Protein AF-A0AAU6Q2F2-F1 (afdb_monomer)

pLDDT: mean 80.28, std 13.02, range [45.91, 97.38]

Solvent-accessible surface area (backbone atoms only — not comparable to full-atom values): 7624 Å² total; per-residue (Å²): 136,87,89,81,86,75,80,74,55,64,66,63,52,51,53,51,50,52,53,50,50,50,51,50,50,51,51,52,48,52,53,49,50,52,52,57,68,54,58,55,55,60,58,51,54,51,52,52,53,48,50,54,51,52,52,50,54,51,49,54,52,51,49,54,50,49,52,60,56,63,32,66,70,50,45,50,54,49,38,46,74,72,71,49,71,54,82,89,73,44,85,79,76,82,72,84,82,63,95,69,82,72,76,76,76,80,77,77,76,91,68,80,84,83,79,81,87,80,87,129

Sequence (120 aa):
MPRRWLSADPDRWRTRAVRMLLVYAALALTLLSARYATREVRPELLDARRQESELTQERDTRELRVQSLLSETQVQN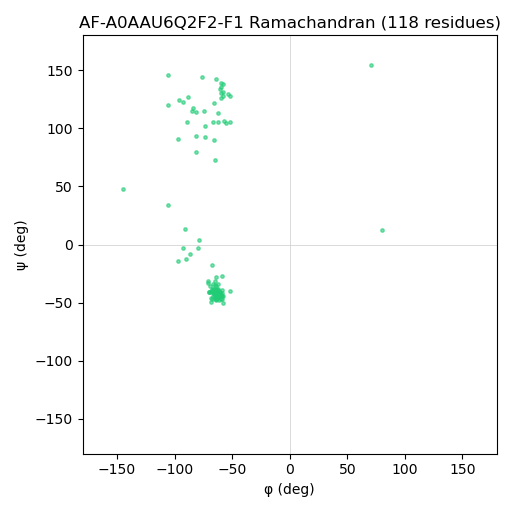WALRNGMIRFAEAPKTSRDLGGQTLPTPPQPPAERLKVKIQWN

Foldseek 3Di:
DDPPPDPPVVVVVVVVVVVVVVVVVVVVVVVVVVCVVCVCVVVVVVVVVVVVVVVVVVVVVVVVVVVVCVPPVNVVVVCVVVVHDDPVPPPPDPDCPDPDPDPDPDDPDPDDDPDDDDDD

Mean predicted aligned error: 18.26 Å

Secondary structure (DSSP, 8-state):
---------HHHHHHHHHHHHHHHHHHHHHHHHHHHHHHTHHHHHHHHHHHHHHHHHHHHHHHHHHHHHT-HHHHHHHHHHTT---TTTS-----------PPPPPPPPSS---------

Radius of gyration: 43.92 Å; Cα contacts (8 Å, |Δi|>4): 10; chains: 1; bounding box: 91×41×111 Å

Organism: NCBI:txid3112952

Structure (mmCIF, N/CA/C/O backbone):
data_AF-A0AAU6Q2F2-F1
#
_entry.id   AF-A0AAU6Q2F2-F1
#
loop_
_atom_site.group_PDB
_atom_site.id
_atom_site.type_symbol
_atom_site.label_atom_id
_atom_site.label_alt_id
_atom_site.label_comp_id
_atom_site.label_asym_id
_atom_site.label_entity_id
_atom_site.label_seq_id
_atom_site.pdbx_PDB_ins_code
_atom_site.Cartn_x
_atom_site.Cartn_y
_atom_site.Cartn_z
_atom_site.occupancy
_atom_site.B_iso_or_equiv
_atom_site.auth_seq_id
_atom_site.auth_comp_id
_atom_site.auth_asym_id
_atom_site.auth_atom_id
_atom_site.pdbx_PDB_model_num
ATOM 1 N N . MET A 1 1 ? 56.327 -5.481 -58.468 1.00 45.91 1 MET A N 1
ATOM 2 C CA . MET A 1 1 ? 56.051 -5.665 -57.023 1.00 45.91 1 MET A CA 1
ATOM 3 C C . MET A 1 1 ? 54.708 -5.024 -56.685 1.00 45.91 1 MET A C 1
ATOM 5 O O . MET A 1 1 ? 54.585 -3.822 -56.885 1.00 45.91 1 MET A O 1
ATOM 9 N N . PRO A 1 2 ? 53.685 -5.779 -56.251 1.00 49.84 2 PRO A N 1
ATOM 10 C CA . PRO A 1 2 ? 52.349 -5.232 -56.033 1.00 49.84 2 PRO A CA 1
ATOM 11 C C . PRO A 1 2 ? 52.164 -4.776 -54.575 1.00 49.84 2 PRO A C 1
ATOM 13 O O . PRO A 1 2 ? 52.277 -5.574 -53.649 1.00 49.84 2 PRO A O 1
ATOM 16 N N . ARG A 1 3 ? 51.823 -3.500 -54.354 1.00 54.75 3 ARG A N 1
ATOM 17 C CA . ARG A 1 3 ? 51.246 -3.015 -53.086 1.00 54.75 3 ARG A CA 1
ATOM 18 C C . ARG A 1 3 ? 49.723 -2.960 -53.243 1.00 54.75 3 ARG A C 1
ATOM 20 O O . ARG A 1 3 ? 49.179 -1.967 -53.703 1.00 54.75 3 ARG A O 1
ATOM 27 N N . ARG A 1 4 ? 49.045 -4.055 -52.888 1.00 56.22 4 ARG A N 1
ATOM 28 C CA . ARG A 1 4 ? 47.579 -4.245 -52.965 1.00 56.22 4 ARG A CA 1
ATOM 29 C C . ARG A 1 4 ? 46.898 -4.183 -51.583 1.00 56.22 4 ARG A C 1
ATOM 31 O O . ARG A 1 4 ? 45.943 -4.901 -51.326 1.00 56.22 4 ARG A O 1
ATOM 38 N N . TRP A 1 5 ? 47.404 -3.364 -50.663 1.00 55.72 5 TRP A N 1
ATOM 39 C CA . TRP A 1 5 ? 47.021 -3.458 -49.244 1.00 55.72 5 TRP A CA 1
ATOM 40 C C . TRP A 1 5 ? 45.859 -2.564 -48.794 1.00 55.72 5 TRP A C 1
ATOM 42 O O . TRP A 1 5 ? 45.456 -2.662 -47.643 1.00 55.72 5 TRP A O 1
ATOM 52 N N . LEU A 1 6 ? 45.293 -1.707 -49.649 1.00 57.00 6 LEU A N 1
ATOM 53 C CA . LEU A 1 6 ? 44.297 -0.716 -49.211 1.00 57.00 6 LEU A CA 1
ATOM 54 C C . LEU A 1 6 ? 43.203 -0.467 -50.261 1.00 57.00 6 LEU A C 1
ATOM 56 O O . LEU A 1 6 ? 42.861 0.669 -50.564 1.00 57.00 6 LEU A O 1
ATOM 60 N N . SER A 1 7 ? 42.616 -1.524 -50.819 1.00 55.81 7 SER A N 1
ATOM 61 C CA . SER A 1 7 ? 41.278 -1.398 -51.408 1.00 55.81 7 SER A CA 1
ATOM 62 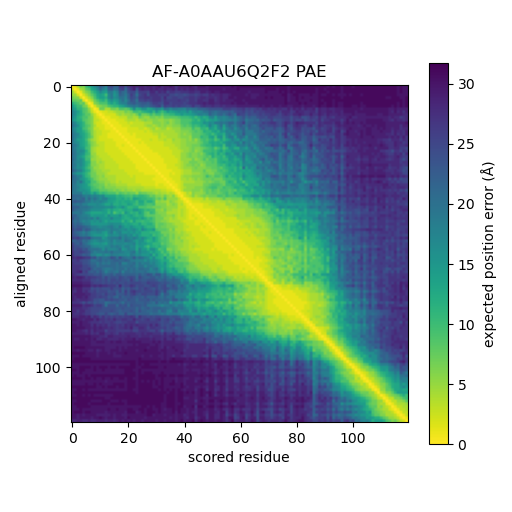C C . SER A 1 7 ? 40.273 -1.497 -50.263 1.00 55.81 7 SER A C 1
ATOM 64 O O . SER A 1 7 ? 39.741 -2.570 -49.985 1.00 55.81 7 SER A O 1
ATOM 66 N N . ALA A 1 8 ? 40.083 -0.401 -49.525 1.00 63.53 8 ALA A N 1
ATOM 67 C CA . ALA A 1 8 ? 38.981 -0.286 -48.580 1.00 63.53 8 ALA A CA 1
ATOM 68 C C . ALA A 1 8 ? 37.687 -0.282 -49.396 1.00 63.53 8 ALA A C 1
ATOM 70 O O . ALA A 1 8 ? 37.249 0.760 -49.868 1.00 63.53 8 ALA A O 1
ATOM 71 N N . ASP A 1 9 ? 37.146 -1.474 -49.627 1.00 73.69 9 ASP A N 1
ATOM 72 C CA . ASP A 1 9 ? 35.931 -1.698 -50.398 1.00 73.69 9 ASP A CA 1
ATOM 73 C C . ASP A 1 9 ? 34.793 -0.878 -49.748 1.00 73.69 9 ASP A C 1
ATOM 75 O O . ASP A 1 9 ? 34.375 -1.196 -48.622 1.00 73.69 9 ASP A O 1
ATOM 79 N N . PRO A 1 10 ? 34.352 0.235 -50.367 1.00 76.50 10 PRO A N 1
ATOM 80 C CA . PRO A 1 10 ? 33.548 1.251 -49.689 1.00 76.50 10 PRO A CA 1
ATOM 81 C C . PRO A 1 10 ? 32.185 0.701 -49.262 1.00 76.50 10 PRO A C 1
ATOM 83 O O . PRO A 1 10 ? 31.673 1.060 -48.201 1.00 76.50 10 PRO A O 1
ATOM 86 N N . ASP A 1 11 ? 31.635 -0.251 -50.015 1.00 81.06 11 ASP A N 1
ATOM 87 C CA . ASP A 1 11 ? 30.364 -0.893 -49.684 1.00 81.06 11 ASP A CA 1
ATOM 88 C C . ASP A 1 11 ? 30.460 -1.823 -48.469 1.00 81.06 11 ASP A C 1
ATOM 90 O O . ASP A 1 11 ? 29.530 -1.883 -47.657 1.00 81.06 11 ASP A O 1
ATOM 94 N N . ARG A 1 12 ? 31.605 -2.486 -48.251 1.00 83.00 12 ARG A N 1
ATOM 95 C CA . ARG A 1 12 ? 31.825 -3.293 -47.035 1.00 83.00 12 ARG A CA 1
ATOM 96 C C . ARG A 1 12 ? 31.920 -2.409 -45.797 1.00 83.00 12 ARG A C 1
ATOM 98 O O . ARG A 1 12 ? 31.367 -2.752 -44.750 1.00 83.00 12 ARG A O 1
ATOM 105 N N . TRP A 1 13 ? 32.583 -1.260 -45.921 1.00 84.44 13 TRP A N 1
ATOM 106 C CA . TRP A 1 13 ? 32.677 -0.266 -44.851 1.00 84.44 13 TRP A CA 1
ATOM 107 C C . TRP A 1 13 ? 31.317 0.343 -44.513 1.00 84.44 13 TRP A C 1
ATOM 109 O O . TRP A 1 13 ? 30.949 0.391 -43.339 1.00 84.44 13 TRP A O 1
ATOM 119 N N . ARG A 1 14 ? 30.530 0.717 -45.529 1.00 86.44 14 ARG A N 1
ATOM 120 C CA . ARG A 1 14 ? 29.158 1.219 -45.352 1.00 86.44 14 ARG A CA 1
ATOM 121 C C . ARG A 1 14 ? 28.265 0.189 -44.673 1.00 86.44 14 ARG A C 1
ATOM 123 O O . ARG A 1 14 ? 27.606 0.513 -43.691 1.00 86.44 14 ARG A O 1
ATOM 130 N N . THR A 1 15 ? 28.299 -1.062 -45.126 1.00 89.38 15 THR A N 1
ATOM 131 C CA . THR A 1 15 ? 27.500 -2.147 -44.531 1.00 89.38 15 THR A CA 1
ATOM 132 C C . THR A 1 15 ? 27.856 -2.364 -43.059 1.00 89.38 15 THR A C 1
ATOM 134 O O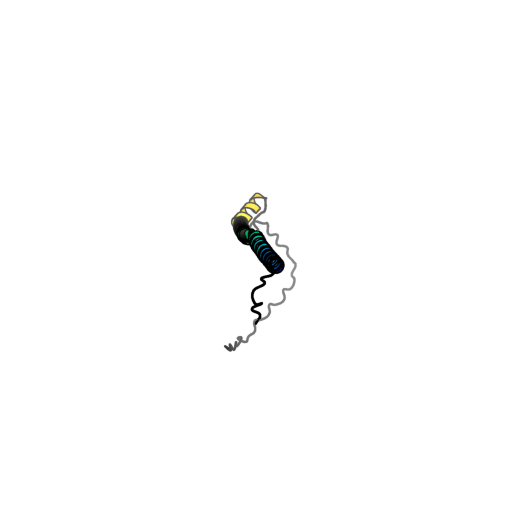 . THR A 1 15 ? 26.974 -2.502 -42.211 1.00 89.38 15 THR A O 1
ATOM 137 N N . ARG A 1 16 ? 29.152 -2.347 -42.720 1.00 87.69 16 ARG A N 1
ATOM 138 C CA . ARG A 1 16 ? 29.619 -2.500 -41.335 1.00 87.69 16 ARG A CA 1
ATOM 139 C C . ARG A 1 16 ? 29.232 -1.306 -40.460 1.00 87.69 16 ARG A C 1
ATOM 141 O O . ARG A 1 16 ? 28.797 -1.517 -39.330 1.00 87.69 16 ARG A O 1
ATOM 148 N N . ALA A 1 17 ? 29.336 -0.086 -40.986 1.00 90.94 17 ALA A N 1
ATOM 149 C CA . ALA A 1 17 ? 28.933 1.135 -40.293 1.00 90.94 17 ALA A CA 1
ATOM 150 C C . ALA A 1 17 ? 27.424 1.159 -40.012 1.00 90.94 17 ALA A C 1
ATOM 152 O O . ALA A 1 17 ? 27.023 1.390 -38.875 1.00 90.94 17 ALA A O 1
ATOM 153 N N . VAL A 1 18 ? 26.592 0.831 -41.007 1.00 93.56 18 VAL A N 1
ATOM 154 C CA . VAL A 1 18 ? 25.131 0.732 -40.845 1.00 93.56 18 VAL A CA 1
ATOM 155 C C . VAL A 1 18 ? 24.772 -0.340 -39.821 1.00 93.56 18 VAL A C 1
ATOM 157 O O . VAL A 1 18 ? 23.948 -0.101 -38.943 1.00 93.56 18 VAL A O 1
ATOM 160 N N . ARG A 1 19 ? 25.427 -1.506 -39.874 1.00 93.62 19 ARG A N 1
ATOM 161 C CA . ARG A 1 19 ? 25.195 -2.578 -38.901 1.00 93.62 19 ARG A CA 1
ATOM 162 C C . ARG A 1 19 ? 25.538 -2.140 -37.479 1.00 93.62 19 ARG A C 1
ATOM 164 O O . ARG A 1 19 ? 24.759 -2.405 -36.571 1.00 93.62 19 ARG A O 1
ATOM 171 N N . MET A 1 20 ? 26.670 -1.466 -37.276 1.00 94.75 20 MET A N 1
ATOM 172 C CA . MET A 1 20 ? 27.028 -0.946 -35.955 1.00 94.75 20 MET A CA 1
ATOM 173 C C . MET A 1 20 ? 26.064 0.144 -35.490 1.00 94.75 20 MET A C 1
ATOM 175 O O . MET A 1 20 ? 25.628 0.103 -34.345 1.00 94.75 20 MET A O 1
ATOM 179 N N . LEU A 1 21 ? 25.666 1.060 -36.374 1.00 96.44 21 LEU A N 1
ATOM 180 C CA . LEU A 1 21 ? 24.691 2.103 -36.057 1.00 96.44 21 LEU A CA 1
ATOM 181 C C . LEU A 1 21 ? 23.347 1.508 -35.628 1.00 96.44 21 LEU A C 1
ATOM 183 O O . LEU A 1 21 ? 22.791 1.942 -34.626 1.00 96.44 21 LEU A O 1
ATOM 187 N N . LEU A 1 22 ? 22.860 0.478 -36.325 1.00 96.62 22 LEU A N 1
AT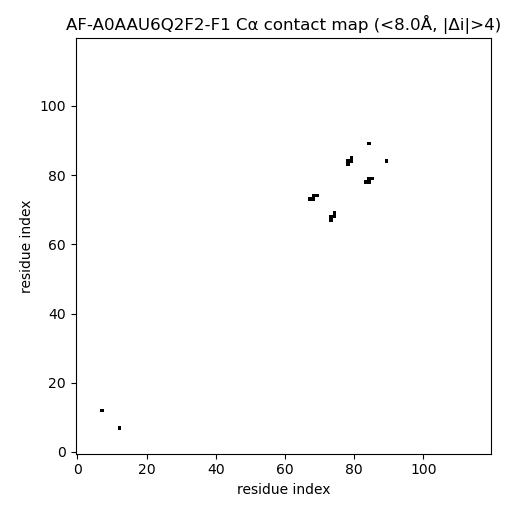OM 188 C CA . LEU A 1 22 ? 21.637 -0.230 -35.942 1.00 96.62 22 LEU A CA 1
ATOM 189 C C . LEU A 1 22 ? 21.767 -0.920 -34.584 1.00 96.62 22 LEU A C 1
ATOM 191 O O . LEU A 1 22 ? 20.839 -0.855 -33.785 1.00 96.62 22 LEU A O 1
ATOM 195 N N . VAL A 1 23 ? 22.911 -1.547 -34.296 1.00 96.50 23 VAL A N 1
ATOM 196 C CA . VAL A 1 23 ? 23.160 -2.164 -32.984 1.00 96.50 23 VAL A CA 1
ATOM 197 C C . VAL A 1 23 ? 23.142 -1.109 -31.880 1.00 96.50 23 VAL A C 1
ATOM 199 O O . VAL A 1 23 ? 22.481 -1.307 -30.864 1.00 96.50 23 VAL A O 1
ATOM 202 N N . TYR A 1 24 ? 23.812 0.026 -32.077 1.00 96.62 24 TYR A N 1
ATOM 203 C CA . TYR A 1 24 ? 23.804 1.111 -31.097 1.00 96.62 24 TYR A CA 1
ATOM 204 C C . TYR A 1 24 ? 22.425 1.754 -30.948 1.00 96.62 24 TYR A C 1
ATOM 206 O O . TYR A 1 24 ? 22.023 2.054 -29.828 1.00 96.62 24 TYR A O 1
ATOM 214 N N . ALA A 1 25 ? 21.674 1.917 -32.037 1.00 96.75 25 ALA A N 1
ATOM 215 C CA . ALA A 1 25 ? 20.304 2.417 -31.990 1.00 96.75 25 ALA A CA 1
ATOM 216 C C . ALA A 1 25 ? 19.386 1.458 -31.219 1.00 96.75 25 ALA A C 1
ATOM 218 O O . ALA A 1 25 ? 18.634 1.893 -30.350 1.00 96.75 25 ALA A O 1
ATOM 219 N N . ALA A 1 26 ? 19.495 0.152 -31.476 1.00 97.38 26 ALA A N 1
ATOM 220 C CA . ALA A 1 26 ? 18.766 -0.867 -30.731 1.00 97.38 26 ALA A CA 1
ATOM 221 C C . ALA A 1 26 ? 19.139 -0.843 -29.242 1.00 97.38 26 ALA A C 1
ATOM 223 O O . ALA A 1 26 ? 18.255 -0.878 -28.395 1.00 97.38 26 ALA A O 1
ATOM 224 N N . LEU A 1 27 ? 20.428 -0.716 -28.917 1.00 97.38 27 LEU A N 1
ATOM 225 C CA . LEU A 1 27 ? 20.912 -0.646 -27.538 1.00 97.38 27 LEU A CA 1
ATOM 226 C C . LEU A 1 27 ? 20.447 0.629 -26.814 1.00 97.38 27 LEU A C 1
ATOM 228 O O . LEU A 1 27 ? 20.085 0.590 -25.641 1.00 97.38 27 LEU A O 1
ATOM 232 N N . ALA A 1 28 ? 20.417 1.763 -27.510 1.00 96.12 28 ALA A N 1
ATOM 233 C CA . ALA A 1 28 ? 19.882 3.006 -26.970 1.00 96.12 28 ALA A CA 1
ATOM 234 C C . ALA A 1 28 ? 18.373 2.896 -26.703 1.00 96.12 28 ALA A C 1
ATOM 236 O O . ALA A 1 28 ? 17.906 3.314 -25.643 1.00 96.12 28 ALA A O 1
ATOM 237 N N . LEU A 1 29 ? 17.619 2.295 -27.629 1.00 96.88 29 LEU A N 1
ATOM 238 C CA . LEU A 1 29 ? 16.186 2.055 -27.464 1.00 96.88 29 LEU A CA 1
ATOM 239 C C . LEU A 1 29 ? 15.902 1.111 -26.296 1.00 96.88 29 LEU A C 1
ATOM 241 O O . LEU A 1 29 ? 15.049 1.426 -25.474 1.00 96.88 29 LEU A O 1
ATOM 245 N N . THR A 1 30 ? 16.635 0.004 -26.163 1.00 95.69 30 THR A N 1
ATOM 246 C CA . THR A 1 30 ? 16.434 -0.926 -25.042 1.00 95.69 30 THR A CA 1
ATOM 247 C C . THR A 1 30 ? 16.741 -0.273 -23.699 1.00 95.69 30 THR A C 1
ATOM 249 O O . THR A 1 30 ? 15.957 -0.423 -22.765 1.00 95.69 30 THR A O 1
ATOM 252 N N . LEU A 1 31 ? 17.822 0.508 -23.599 1.00 95.38 31 LEU A N 1
ATOM 253 C CA . LEU A 1 31 ? 18.148 1.270 -22.389 1.00 95.38 31 LEU A CA 1
ATOM 254 C C . LEU A 1 31 ? 17.072 2.307 -22.056 1.00 95.38 31 LEU A C 1
ATOM 256 O O . LEU A 1 31 ? 16.699 2.455 -20.892 1.00 95.38 31 LEU A O 1
ATOM 260 N N . LEU A 1 32 ? 16.555 3.013 -23.063 1.00 94.56 32 LEU A N 1
ATOM 261 C CA . LEU A 1 32 ? 15.502 4.003 -22.872 1.00 94.56 32 LEU A CA 1
ATOM 262 C C . LEU A 1 32 ? 14.187 3.347 -22.435 1.00 94.56 32 LEU A C 1
ATOM 264 O O . LEU A 1 32 ? 13.566 3.818 -21.485 1.00 94.56 32 LEU A O 1
ATOM 268 N N . SER A 1 33 ? 13.793 2.242 -23.070 1.00 91.25 33 SER A N 1
ATOM 269 C CA . SER A 1 33 ? 12.608 1.467 -22.693 1.00 91.25 33 SER A CA 1
ATOM 270 C C . SER A 1 33 ? 12.734 0.891 -21.286 1.00 91.25 33 SER A C 1
ATOM 272 O O . SER A 1 33 ? 11.799 1.016 -20.501 1.00 91.25 33 SER A O 1
ATOM 274 N N . ALA A 1 34 ? 13.891 0.328 -20.927 1.00 90.69 34 ALA A N 1
ATOM 275 C CA . ALA A 1 34 ? 14.144 -0.169 -19.576 1.00 90.69 34 ALA A CA 1
ATOM 276 C C . ALA A 1 34 ? 14.068 0.960 -18.540 1.00 90.69 34 ALA A C 1
ATOM 278 O O . ALA A 1 34 ? 13.440 0.809 -17.491 1.00 90.69 34 ALA A O 1
ATOM 279 N N . ARG A 1 35 ? 14.654 2.124 -18.847 1.00 89.19 35 ARG A N 1
ATOM 280 C CA . ARG A 1 35 ? 14.567 3.313 -17.993 1.00 89.19 35 ARG A CA 1
ATOM 281 C C . ARG A 1 35 ? 13.136 3.826 -17.852 1.00 89.19 35 ARG A C 1
ATOM 283 O O . ARG A 1 35 ? 12.763 4.268 -16.772 1.00 89.19 35 ARG A O 1
ATOM 290 N N . TYR A 1 36 ? 12.347 3.784 -18.919 1.00 88.06 36 TYR A N 1
ATOM 291 C CA . TYR A 1 36 ? 10.946 4.190 -18.881 1.00 88.06 36 TYR A CA 1
ATOM 292 C C . TYR A 1 36 ? 10.104 3.215 -18.047 1.00 88.06 36 TYR A C 1
ATOM 294 O O . TYR A 1 36 ? 9.382 3.651 -17.1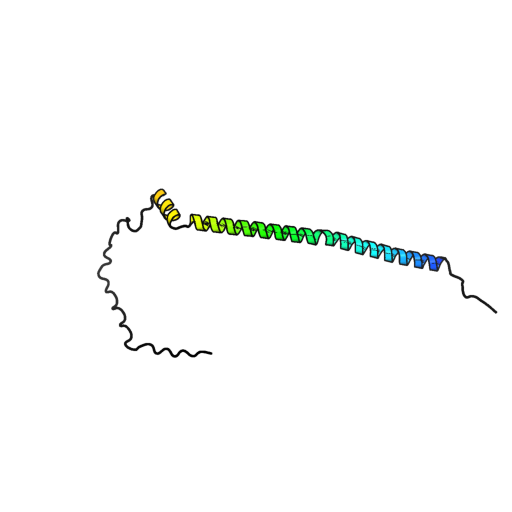59 1.00 88.06 36 TYR A O 1
ATOM 302 N N . ALA A 1 37 ? 10.277 1.906 -18.249 1.00 83.19 37 ALA A N 1
ATOM 303 C CA . ALA A 1 37 ? 9.571 0.867 -17.499 1.00 83.19 37 ALA A CA 1
ATOM 304 C C . ALA A 1 37 ? 9.886 0.893 -15.993 1.00 83.19 37 ALA A C 1
ATOM 306 O O . ALA A 1 37 ? 9.025 0.620 -15.167 1.00 83.19 37 ALA A O 1
ATOM 307 N N . THR A 1 38 ? 11.117 1.247 -15.620 1.00 84.31 38 THR A N 1
ATOM 308 C CA . THR A 1 38 ? 11.546 1.307 -14.211 1.00 84.31 38 THR A CA 1
ATOM 309 C C . THR A 1 38 ? 11.254 2.641 -13.528 1.00 84.31 38 THR A C 1
ATOM 311 O O . THR A 1 38 ? 11.405 2.744 -12.309 1.00 84.31 38 THR A O 1
ATOM 314 N N . ARG A 1 39 ? 10.818 3.663 -14.276 1.00 81.38 39 ARG A N 1
ATOM 315 C CA . ARG A 1 39 ? 10.561 5.007 -13.742 1.00 81.38 39 ARG A CA 1
ATOM 316 C C . ARG A 1 39 ? 9.469 5.006 -12.673 1.00 81.38 39 ARG A C 1
ATOM 318 O O . ARG A 1 39 ? 9.627 5.691 -11.665 1.00 81.38 39 ARG A O 1
ATOM 325 N N . GLU A 1 40 ? 8.416 4.224 -12.888 1.00 78.00 40 GLU A N 1
ATOM 326 C CA . GLU A 1 40 ? 7.215 4.232 -12.044 1.00 78.00 40 GLU A CA 1
ATOM 327 C C . GLU A 1 40 ? 7.277 3.248 -10.865 1.00 78.00 40 GLU A C 1
ATOM 329 O O . GLU A 1 40 ? 6.531 3.386 -9.903 1.00 78.00 40 GLU A O 1
ATOM 334 N N . VAL A 1 41 ? 8.246 2.327 -10.849 1.00 76.69 41 VAL A N 1
ATOM 335 C CA . VAL A 1 41 ? 8.380 1.332 -9.767 1.00 76.69 41 VAL A CA 1
ATOM 336 C C . VAL A 1 41 ? 8.638 2.001 -8.412 1.00 76.69 41 VAL A C 1
ATOM 338 O O . VAL A 1 41 ? 8.082 1.616 -7.388 1.00 76.69 41 VAL A O 1
ATOM 341 N N . ARG A 1 42 ? 9.497 3.025 -8.378 1.00 79.12 42 ARG A N 1
ATOM 342 C CA . ARG A 1 42 ? 9.816 3.739 -7.134 1.00 79.12 42 ARG A CA 1
ATOM 343 C C . ARG A 1 42 ? 8.638 4.560 -6.584 1.00 79.12 42 ARG A C 1
ATOM 345 O O . ARG A 1 42 ? 8.412 4.456 -5.379 1.00 79.12 42 ARG A O 1
ATOM 352 N N . PRO A 1 43 ? 7.934 5.398 -7.372 1.00 84.69 43 PRO A N 1
ATOM 353 C CA . PRO A 1 43 ? 6.765 6.111 -6.862 1.00 84.69 43 PRO A CA 1
ATOM 354 C C . PRO A 1 43 ? 5.636 5.156 -6.460 1.00 84.69 43 PRO A C 1
ATOM 356 O O . PRO A 1 43 ? 5.079 5.348 -5.387 1.00 84.69 43 PRO A O 1
ATOM 359 N N . GLU A 1 44 ? 5.389 4.078 -7.210 1.00 85.00 44 GLU A N 1
ATOM 360 C CA . GLU A 1 44 ? 4.366 3.080 -6.863 1.00 85.00 44 GLU A CA 1
ATOM 361 C C . GLU A 1 44 ? 4.636 2.422 -5.499 1.00 85.00 44 GLU A C 1
ATOM 363 O O . GLU A 1 44 ? 3.744 2.340 -4.656 1.00 85.00 44 GLU A O 1
ATOM 368 N N . LEU A 1 45 ? 5.890 2.048 -5.216 1.00 84.75 45 LEU A N 1
ATOM 369 C CA . LEU A 1 45 ? 6.283 1.524 -3.902 1.00 84.75 45 LEU A CA 1
ATOM 370 C C . LEU A 1 45 ? 6.122 2.552 -2.773 1.00 84.75 45 LEU A C 1
ATOM 372 O O . LEU A 1 45 ? 5.795 2.189 -1.642 1.00 84.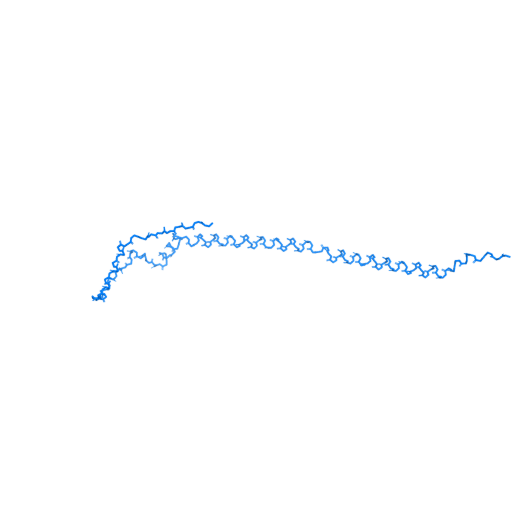75 45 LEU A O 1
ATOM 376 N N . LEU A 1 46 ? 6.385 3.832 -3.047 1.00 90.00 46 LEU A N 1
ATOM 377 C CA . LEU A 1 46 ? 6.202 4.895 -2.057 1.00 90.00 46 LEU A CA 1
ATOM 378 C C . LEU A 1 46 ? 4.720 5.133 -1.763 1.00 90.00 46 LEU A C 1
ATOM 380 O O . LEU A 1 46 ? 4.367 5.316 -0.599 1.00 90.00 46 LEU A O 1
ATOM 384 N N . ASP A 1 47 ? 3.871 5.105 -2.785 1.00 92.06 47 ASP A N 1
ATOM 385 C CA . ASP A 1 47 ? 2.431 5.284 -2.630 1.00 92.06 47 ASP A CA 1
ATOM 386 C C . ASP A 1 47 ? 1.786 4.081 -1.934 1.00 92.06 47 ASP A C 1
ATOM 388 O O . ASP A 1 47 ? 1.010 4.276 -1.000 1.00 92.06 47 ASP A O 1
ATOM 392 N N . ALA A 1 48 ? 2.192 2.851 -2.264 1.00 89.56 48 ALA A N 1
ATOM 393 C CA . ALA A 1 48 ? 1.772 1.655 -1.532 1.00 89.56 48 ALA A CA 1
ATOM 394 C C . ALA A 1 48 ? 2.152 1.741 -0.042 1.00 89.56 48 ALA A C 1
ATOM 396 O O . ALA A 1 48 ? 1.326 1.502 0.838 1.00 89.56 48 ALA A O 1
ATOM 397 N N . ARG A 1 49 ? 3.379 2.182 0.264 1.00 91.06 49 ARG A N 1
ATOM 398 C CA . ARG A 1 49 ? 3.833 2.356 1.651 1.00 91.06 49 ARG A CA 1
ATOM 399 C C . ARG A 1 49 ? 3.058 3.443 2.400 1.00 91.06 49 ARG A C 1
ATOM 401 O O . ARG A 1 49 ? 2.836 3.315 3.604 1.00 91.06 49 ARG A O 1
ATOM 408 N N . ARG A 1 50 ? 2.653 4.518 1.715 1.00 94.44 50 ARG A N 1
ATOM 409 C CA . ARG A 1 50 ? 1.784 5.553 2.299 1.00 94.44 50 ARG A CA 1
ATOM 410 C C . ARG A 1 50 ? 0.419 4.976 2.650 1.00 94.44 50 ARG A C 1
ATOM 412 O O . ARG A 1 50 ? -0.006 5.132 3.791 1.00 94.44 50 ARG A O 1
ATOM 419 N N . GLN A 1 51 ? -0.199 4.239 1.731 1.00 92.56 51 GLN A N 1
ATOM 420 C CA . GLN A 1 51 ? -1.490 3.589 1.967 1.00 92.56 51 GLN A CA 1
ATOM 421 C C . GLN A 1 51 ? -1.433 2.620 3.154 1.00 92.56 51 GLN A C 1
ATOM 423 O O . GLN A 1 51 ? -2.300 2.653 4.023 1.00 92.56 51 GLN A O 1
ATOM 428 N N . GLU A 1 52 ? -0.384 1.799 3.254 1.00 93.38 52 GLU A N 1
ATOM 429 C CA . GLU A 1 52 ? -0.188 0.912 4.408 1.00 93.38 52 GLU A CA 1
ATOM 430 C C . GLU A 1 52 ? -0.092 1.688 5.729 1.00 93.38 52 GLU A C 1
ATOM 432 O O . GLU A 1 52 ? -0.672 1.280 6.741 1.00 93.38 52 GLU A O 1
ATOM 437 N N . SER A 1 53 ? 0.618 2.820 5.731 1.00 94.25 53 SER A N 1
ATOM 438 C CA . SER A 1 53 ? 0.745 3.659 6.925 1.00 94.25 53 SER A CA 1
ATOM 439 C C . SER A 1 53 ? -0.582 4.303 7.336 1.00 94.25 53 SER A C 1
ATOM 441 O O . SER A 1 53 ? -0.914 4.298 8.522 1.00 94.25 53 SER A O 1
ATOM 443 N N . GLU A 1 54 ? -1.376 4.771 6.370 1.00 95.38 54 GLU A N 1
ATOM 444 C CA . GLU A 1 54 ? -2.703 5.350 6.604 1.00 95.38 54 GLU A CA 1
ATOM 445 C C . GLU A 1 54 ? -3.668 4.301 7.165 1.00 95.38 54 GLU A C 1
ATOM 447 O O . GLU A 1 54 ? -4.311 4.527 8.190 1.00 95.38 54 GLU A O 1
ATOM 452 N N . LEU A 1 55 ? -3.703 3.110 6.562 1.00 95.06 55 LEU A N 1
ATOM 453 C CA . LEU A 1 55 ? -4.541 2.003 7.028 1.00 95.06 55 LEU A CA 1
ATOM 454 C C . LEU A 1 55 ? -4.160 1.540 8.438 1.00 95.06 55 LEU A C 1
ATOM 456 O O . LEU A 1 55 ? -5.036 1.226 9.246 1.00 95.06 55 LEU A O 1
ATOM 460 N N . THR A 1 56 ? -2.865 1.517 8.754 1.00 94.88 56 THR A N 1
ATOM 461 C CA . THR A 1 56 ? -2.388 1.180 10.103 1.00 94.88 56 THR A CA 1
ATOM 462 C C . THR A 1 56 ? -2.858 2.221 11.114 1.00 94.88 56 THR A C 1
ATOM 464 O O . THR A 1 56 ? -3.417 1.868 12.152 1.00 94.88 56 THR A O 1
ATOM 467 N N . GLN A 1 57 ? -2.724 3.506 10.787 1.00 94.69 57 GLN A N 1
ATOM 468 C CA . GLN A 1 57 ? -3.182 4.590 11.651 1.00 94.69 57 GLN A CA 1
ATOM 469 C C . GLN A 1 57 ? -4.704 4.562 11.862 1.00 94.69 57 GLN A C 1
ATOM 471 O O . GLN A 1 57 ? -5.186 4.774 12.980 1.00 94.69 57 GLN A O 1
ATOM 476 N N . GLU A 1 58 ? -5.477 4.267 10.815 1.00 93.44 58 GLU A N 1
ATOM 477 C CA . GLU A 1 58 ? -6.923 4.082 10.927 1.00 93.44 58 GLU A CA 1
ATOM 478 C C . GLU A 1 58 ? -7.283 2.912 11.839 1.00 93.44 58 GLU A C 1
ATOM 480 O O . GLU A 1 58 ? -8.177 3.045 12.680 1.00 93.44 58 GLU A O 1
ATOM 485 N N . ARG A 1 59 ? -6.601 1.772 11.685 1.00 94.81 59 ARG A N 1
ATOM 486 C CA . ARG A 1 59 ? -6.817 0.591 12.523 1.00 94.81 59 ARG A CA 1
ATOM 487 C C . ARG A 1 59 ? -6.588 0.930 13.989 1.00 94.81 59 ARG A C 1
ATOM 489 O O . ARG A 1 59 ? -7.474 0.682 14.802 1.00 94.81 59 ARG A O 1
ATOM 496 N N . ASP A 1 60 ? -5.458 1.549 14.302 1.00 94.44 60 ASP A N 1
ATOM 497 C CA . ASP A 1 60 ? -5.089 1.879 15.677 1.00 94.44 60 ASP A CA 1
ATOM 498 C C . ASP A 1 60 ? -6.080 2.897 16.276 1.00 94.44 60 ASP A C 1
ATOM 500 O O . ASP A 1 60 ? -6.537 2.759 17.410 1.00 94.44 60 ASP A O 1
ATOM 504 N N . THR A 1 61 ? -6.528 3.874 15.481 1.00 93.94 61 THR A N 1
ATOM 505 C CA . THR A 1 61 ? -7.566 4.834 15.898 1.00 93.94 61 THR A CA 1
ATOM 506 C C . THR A 1 61 ? -8.900 4.143 16.193 1.00 93.94 61 THR A C 1
ATOM 508 O O . THR A 1 61 ? -9.572 4.459 17.181 1.00 93.94 61 THR A O 1
ATOM 511 N N . ARG A 1 62 ? -9.316 3.194 15.344 1.00 92.94 62 ARG A N 1
ATOM 512 C CA . ARG A 1 62 ? -10.548 2.418 15.551 1.00 92.94 62 ARG A CA 1
ATOM 513 C C . ARG A 1 62 ? -10.434 1.523 16.778 1.00 92.94 62 ARG A C 1
ATOM 515 O O . ARG A 1 62 ? -11.398 1.437 17.532 1.00 92.94 62 ARG A O 1
ATOM 522 N N . GLU A 1 63 ? -9.278 0.912 17.003 1.00 90.88 63 GLU A N 1
ATOM 523 C CA . GLU A 1 63 ? -9.013 0.091 18.181 1.00 90.88 63 GLU A CA 1
ATOM 524 C C . GLU A 1 63 ? -9.129 0.915 19.468 1.00 90.88 63 GLU A C 1
ATOM 526 O O . GLU A 1 63 ? -9.887 0.546 20.364 1.00 90.88 63 GLU A O 1
ATOM 531 N N . LEU A 1 64 ? -8.502 2.093 19.520 1.00 91.31 64 LEU A N 1
ATOM 532 C CA . LEU A 1 64 ? -8.646 3.024 20.644 1.00 91.31 64 LEU A CA 1
ATOM 533 C C . LEU A 1 64 ? -10.106 3.452 20.858 1.00 91.31 64 LEU A C 1
ATOM 535 O O . LEU A 1 64 ? -10.588 3.533 21.992 1.00 91.31 64 LEU A O 1
ATOM 539 N N . ARG A 1 65 ? -10.858 3.685 19.775 1.00 86.38 65 ARG A N 1
ATOM 540 C CA . ARG A 1 65 ? -12.287 4.014 19.869 1.00 86.38 65 ARG A CA 1
ATOM 541 C C . ARG A 1 65 ? -13.095 2.838 20.425 1.00 86.38 65 ARG A C 1
ATOM 543 O O . ARG A 1 65 ? -13.931 3.052 21.294 1.00 86.38 65 ARG A O 1
ATOM 550 N N . VAL A 1 66 ? -12.830 1.612 19.987 1.00 87.62 66 VAL A N 1
ATOM 551 C CA . VAL A 1 66 ? -13.485 0.410 20.523 1.00 87.62 66 VAL A CA 1
ATOM 552 C C . VAL A 1 66 ? -13.150 0.225 21.998 1.00 87.62 66 VAL A C 1
ATOM 554 O O . VAL A 1 66 ? -14.062 0.024 22.790 1.00 87.62 66 VAL A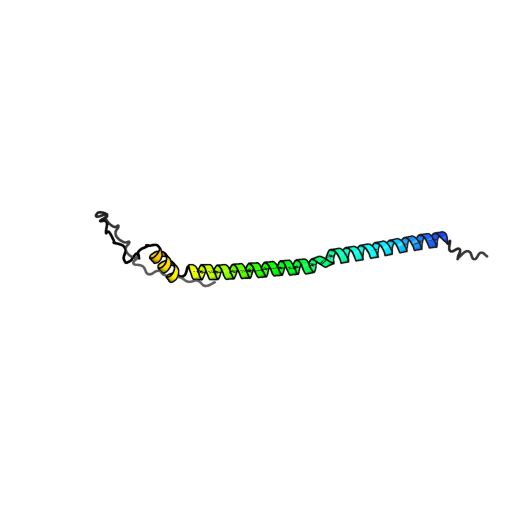 O 1
ATOM 557 N N . GLN A 1 67 ? -11.887 0.377 22.396 1.00 83.06 67 GLN A N 1
ATOM 558 C CA . GLN A 1 67 ? -11.481 0.294 23.802 1.00 83.06 67 GLN A CA 1
ATOM 559 C C . GLN A 1 67 ? -12.176 1.354 24.667 1.00 83.06 67 GLN A C 1
ATOM 561 O O . GLN A 1 67 ? -12.644 1.048 25.762 1.00 83.06 67 GLN A O 1
ATOM 566 N N . SER A 1 68 ? -12.315 2.589 24.172 1.00 80.94 68 SER A N 1
ATOM 567 C CA . SER A 1 68 ? -13.030 3.637 24.915 1.00 80.94 68 SER A CA 1
ATOM 568 C C . SER A 1 68 ? -14.535 3.359 25.043 1.00 80.94 68 SER A C 1
ATOM 570 O O . SER A 1 68 ? -15.099 3.575 26.118 1.00 80.94 68 SER A O 1
ATOM 572 N N . LEU A 1 69 ? -15.176 2.813 24.002 1.00 78.31 69 LEU A N 1
ATOM 573 C CA . LEU A 1 69 ? -16.579 2.375 24.040 1.00 78.31 69 LEU A CA 1
ATOM 574 C C . LEU A 1 69 ? -16.790 1.140 24.932 1.00 78.31 69 LEU A C 1
ATOM 576 O O . LEU A 1 69 ? -17.813 1.040 25.603 1.00 78.31 69 LEU A O 1
ATOM 580 N N . LEU A 1 70 ? -15.823 0.219 24.958 1.00 79.94 70 LEU A N 1
ATOM 581 C CA . LEU A 1 70 ? -15.832 -0.989 25.788 1.00 79.94 70 LEU A CA 1
ATOM 582 C C . LEU A 1 70 ? -15.428 -0.734 27.241 1.00 79.94 70 LEU A C 1
ATOM 584 O O . LEU A 1 70 ? -15.465 -1.667 28.043 1.00 79.94 70 LEU A O 1
ATOM 588 N N . SER A 1 71 ? -15.051 0.497 27.600 1.00 83.50 71 SER A N 1
ATOM 589 C CA . SER A 1 71 ? -14.770 0.828 28.994 1.00 83.50 71 SER A CA 1
ATOM 590 C C . SER A 1 71 ? -15.965 0.435 29.866 1.00 83.50 71 SER A C 1
ATOM 592 O O . SER A 1 71 ? -17.114 0.767 29.565 1.00 83.50 71 SER A O 1
ATOM 594 N N . GLU A 1 72 ? -15.693 -0.302 30.943 1.00 75.62 72 GLU A N 1
ATOM 595 C CA . GLU A 1 72 ? -16.721 -0.924 31.783 1.00 75.62 72 GLU A CA 1
ATOM 596 C C . GLU A 1 72 ? -17.778 0.094 32.236 1.00 75.62 72 GLU A C 1
ATOM 598 O O . GLU A 1 72 ? -18.979 -0.163 32.172 1.00 75.62 72 GLU A O 1
ATOM 603 N N . THR A 1 73 ? -17.337 1.306 32.576 1.00 81.00 73 THR A N 1
ATOM 604 C CA . THR A 1 73 ? -18.198 2.431 32.947 1.00 81.00 73 THR A CA 1
ATOM 605 C C . THR A 1 73 ? -19.142 2.858 31.818 1.00 81.00 73 THR A C 1
ATOM 607 O O . THR A 1 73 ? -20.317 3.125 32.071 1.00 81.00 73 THR A O 1
ATOM 610 N N . GLN A 1 74 ? -18.675 2.932 30.564 1.00 80.31 74 GLN A N 1
ATOM 611 C CA . GLN A 1 74 ? -19.542 3.282 29.433 1.00 80.31 74 GLN A CA 1
ATOM 612 C C . GLN A 1 74 ? -20.532 2.170 29.109 1.00 80.31 74 GLN A C 1
ATOM 614 O O . GLN A 1 74 ? -21.703 2.470 28.868 1.00 80.31 74 GLN A O 1
ATOM 619 N N . VAL A 1 75 ? -20.093 0.912 29.152 1.00 82.69 75 VAL A N 1
ATOM 620 C CA . VAL A 1 75 ? -20.962 -0.247 28.921 1.00 82.69 75 VAL A CA 1
ATOM 621 C C . VAL A 1 75 ? -22.052 -0.314 29.991 1.00 82.69 75 VAL A C 1
ATOM 623 O O . VAL A 1 75 ? -23.226 -0.446 29.652 1.00 82.69 75 VAL A O 1
ATOM 626 N N . GLN A 1 76 ? -21.708 -0.121 31.268 1.00 81.75 76 GLN A N 1
ATOM 627 C CA . GLN A 1 76 ? -22.686 -0.043 32.358 1.00 81.75 76 GLN A CA 1
ATOM 628 C C . GLN A 1 76 ? -23.659 1.132 32.173 1.00 81.75 76 GLN A C 1
ATOM 630 O O . GLN A 1 76 ? -24.869 0.955 32.300 1.00 81.75 76 GLN A O 1
ATOM 635 N N . ASN A 1 77 ? -23.167 2.324 31.819 1.00 85.19 77 ASN A N 1
ATOM 636 C CA . ASN A 1 77 ? -24.016 3.499 31.582 1.00 85.19 77 ASN A CA 1
ATOM 637 C C . ASN A 1 77 ? -24.926 3.346 30.354 1.00 85.19 77 ASN A C 1
ATOM 639 O O . ASN A 1 77 ? -26.035 3.881 30.323 1.00 85.19 77 ASN A O 1
ATOM 643 N N . TRP A 1 78 ? -24.466 2.660 29.310 1.00 87.25 78 TRP A N 1
ATOM 644 C CA . TRP A 1 78 ? -25.298 2.286 28.170 1.00 87.25 78 TRP A CA 1
ATOM 645 C C . TRP A 1 78 ? -26.359 1.266 28.591 1.00 87.25 78 TRP A C 1
ATOM 647 O O . TRP A 1 78 ? -27.534 1.476 28.305 1.00 87.25 78 TRP A O 1
ATOM 657 N N . ALA A 1 79 ? -25.979 0.221 29.327 1.00 86.31 79 ALA A N 1
ATOM 658 C CA . ALA A 1 79 ? -26.891 -0.819 29.794 1.00 86.31 79 ALA A CA 1
ATOM 659 C C . ALA A 1 79 ? -28.016 -0.226 30.661 1.00 86.31 79 ALA A C 1
ATOM 661 O O . ALA A 1 79 ? -29.190 -0.470 30.389 1.00 86.31 79 ALA A O 1
ATOM 662 N N . LEU A 1 80 ? -27.673 0.646 31.617 1.00 87.19 80 LEU A N 1
ATOM 663 C CA . LEU A 1 80 ? -28.641 1.368 32.451 1.00 87.19 80 LEU A CA 1
ATOM 664 C C . LEU A 1 80 ? -29.598 2.237 31.618 1.00 87.19 80 LEU A C 1
ATOM 666 O O . LEU A 1 80 ? -30.805 2.216 31.846 1.00 87.19 80 LEU A O 1
ATOM 670 N N . ARG A 1 81 ? -29.090 2.968 30.612 1.00 89.19 81 ARG A N 1
ATOM 671 C CA . ARG A 1 81 ? -29.929 3.777 29.703 1.00 89.19 81 ARG A CA 1
ATOM 672 C C . ARG A 1 81 ? -30.884 2.939 28.851 1.00 89.19 81 ARG A C 1
ATOM 674 O O . ARG A 1 81 ? -31.940 3.436 28.481 1.00 89.19 81 ARG A O 1
ATOM 681 N N . ASN A 1 82 ? -30.533 1.688 28.561 1.00 90.44 82 ASN A N 1
ATOM 682 C CA . ASN A 1 82 ? -31.376 0.744 27.821 1.00 90.44 82 ASN A CA 1
ATOM 683 C C . ASN A 1 82 ? -32.276 -0.103 28.743 1.00 90.44 82 ASN A C 1
ATOM 685 O O . ASN A 1 82 ? -32.853 -1.091 28.297 1.00 90.44 82 ASN A O 1
ATOM 689 N N . GLY A 1 83 ? -32.404 0.268 30.022 1.00 85.38 83 GLY A N 1
ATOM 690 C CA . GLY A 1 83 ? -33.300 -0.396 30.972 1.00 85.38 83 GLY A CA 1
ATOM 691 C C . GLY A 1 83 ? -32.755 -1.696 31.566 1.00 85.38 83 GLY A C 1
ATOM 692 O O . GLY A 1 83 ? -33.507 -2.434 32.199 1.00 85.38 83 GLY A O 1
ATOM 693 N N . MET A 1 84 ? -31.465 -1.996 31.389 1.00 84.06 84 MET A N 1
ATOM 694 C CA . MET A 1 84 ? -30.825 -3.105 32.096 1.00 84.06 84 MET A CA 1
ATOM 695 C C . MET A 1 84 ? -30.543 -2.710 33.547 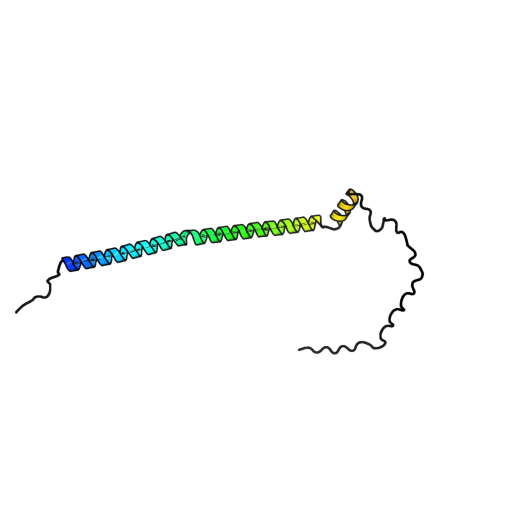1.00 84.06 84 MET A C 1
ATOM 697 O O . MET A 1 84 ? -30.172 -1.575 33.838 1.00 84.06 84 MET A O 1
ATOM 701 N N . ILE A 1 85 ? -30.684 -3.669 34.457 1.00 79.25 85 ILE A N 1
ATOM 702 C CA . ILE A 1 85 ? -30.513 -3.483 35.902 1.00 79.25 85 ILE A CA 1
ATOM 703 C C . ILE A 1 85 ? -29.189 -4.113 36.333 1.00 79.25 85 ILE A C 1
ATOM 705 O O . ILE A 1 85 ? -28.771 -5.135 35.780 1.00 79.25 85 ILE A O 1
ATOM 709 N N . ARG A 1 86 ? -28.513 -3.531 37.327 1.00 77.81 86 ARG A N 1
ATOM 710 C CA . ARG A 1 86 ? -27.254 -4.092 37.835 1.00 77.81 86 ARG A CA 1
ATOM 711 C C . ARG A 1 86 ? -27.504 -5.462 38.451 1.00 77.81 86 ARG A C 1
ATOM 713 O O . ARG A 1 86 ? -28.474 -5.651 39.173 1.00 77.81 86 ARG A O 1
ATOM 720 N N . PHE A 1 87 ? -26.573 -6.395 38.265 1.00 73.50 87 PHE A N 1
ATOM 721 C CA . PHE A 1 87 ? -26.677 -7.742 38.844 1.00 73.50 87 PHE A CA 1
ATOM 722 C C . PHE A 1 87 ? -26.786 -7.732 40.383 1.00 73.50 87 PHE A C 1
ATOM 724 O O . PHE A 1 87 ? -27.359 -8.640 40.980 1.00 73.50 87 PHE A O 1
ATOM 731 N N . ALA A 1 88 ? -26.246 -6.694 41.032 1.00 75.12 88 ALA A N 1
ATOM 732 C CA . ALA A 1 88 ? -26.377 -6.476 42.472 1.00 75.12 88 ALA A CA 1
ATOM 733 C C . ALA A 1 88 ? -27.795 -6.049 42.897 1.00 75.12 88 ALA A C 1
ATOM 735 O O . ALA A 1 88 ? -28.217 -6.382 44.000 1.00 75.12 88 ALA A O 1
ATOM 736 N N . GLU A 1 89 ? -28.510 -5.333 42.028 1.00 73.38 89 GLU A N 1
ATOM 737 C CA . GLU A 1 89 ? -29.861 -4.797 42.254 1.00 73.38 89 GLU A CA 1
ATOM 738 C C . GLU A 1 89 ? -30.949 -5.711 41.671 1.00 73.38 89 GLU A C 1
ATOM 740 O O . GLU A 1 89 ? -32.126 -5.572 42.000 1.00 73.38 89 GLU A O 1
ATOM 745 N N . ALA A 1 90 ? -30.564 -6.661 40.814 1.00 74.00 90 ALA A N 1
ATOM 746 C CA . ALA A 1 90 ? -31.465 -7.656 40.264 1.00 74.00 90 ALA A CA 1
ATOM 747 C C . ALA A 1 90 ? -32.088 -8.490 41.400 1.00 74.00 90 ALA A C 1
ATOM 749 O O . ALA A 1 90 ? -31.372 -8.921 42.312 1.00 74.00 90 ALA A O 1
ATOM 750 N N . PRO A 1 91 ? -33.407 -8.755 41.355 1.00 72.31 91 PRO A N 1
ATOM 751 C CA . PRO A 1 91 ? -34.072 -9.563 42.365 1.00 72.31 91 PRO A CA 1
ATOM 752 C C . PRO A 1 91 ? -33.486 -10.978 42.345 1.00 72.31 91 PRO A C 1
ATOM 754 O O . PRO A 1 91 ? -33.744 -11.772 41.441 1.00 72.31 91 PRO A O 1
ATOM 757 N N . LYS A 1 92 ? -32.662 -11.292 43.349 1.00 66.81 92 LYS A N 1
ATOM 758 C CA . LYS A 1 92 ? -32.080 -12.622 43.528 1.00 66.81 92 LYS A CA 1
ATOM 759 C C . LYS A 1 92 ? -33.167 -13.557 44.035 1.00 66.81 92 LYS A C 1
ATOM 761 O O . LYS A 1 92 ? -33.394 -13.668 45.236 1.00 66.81 92 LYS A O 1
ATOM 766 N N . THR A 1 93 ? -33.848 -14.236 43.122 1.00 67.00 93 THR A N 1
ATOM 767 C CA . THR A 1 93 ? -34.712 -15.351 43.499 1.00 67.00 93 THR A CA 1
ATOM 768 C C . THR A 1 93 ? -33.814 -16.527 43.869 1.00 67.00 93 THR A C 1
ATOM 770 O O . THR A 1 93 ? -33.247 -17.187 42.999 1.00 67.00 93 THR A O 1
ATOM 773 N N . SER A 1 94 ? -33.640 -16.780 45.167 1.00 65.62 94 SER A N 1
ATOM 774 C CA . SER A 1 94 ? -33.053 -18.036 45.624 1.00 65.62 94 SER A CA 1
ATOM 775 C C . SER A 1 94 ? -34.029 -19.154 45.277 1.00 65.62 94 SER A C 1
ATOM 777 O O . SER A 1 94 ? -35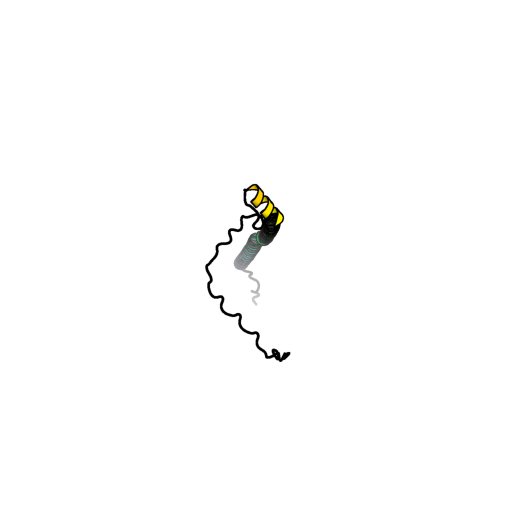.087 -19.285 45.893 1.00 65.62 94 SER A O 1
ATOM 779 N N . ARG A 1 95 ? -33.703 -19.937 44.253 1.00 56.00 95 ARG A N 1
ATOM 780 C CA . ARG A 1 95 ? -34.409 -21.183 43.985 1.00 56.00 95 ARG A CA 1
ATOM 781 C C . ARG A 1 95 ? -33.760 -22.255 44.846 1.00 56.00 95 ARG A C 1
ATOM 783 O O . ARG A 1 95 ? -32.584 -22.551 44.655 1.00 56.00 95 ARG A O 1
ATOM 790 N N . ASP A 1 96 ? -34.518 -22.795 45.792 1.00 62.50 96 ASP A N 1
ATOM 791 C CA . ASP A 1 96 ? -34.109 -23.984 46.528 1.00 62.50 96 ASP A CA 1
ATOM 792 C C . ASP A 1 96 ? -33.980 -25.133 45.517 1.00 62.50 96 ASP A C 1
ATOM 794 O O . ASP A 1 96 ? -34.951 -25.512 44.856 1.00 62.50 96 ASP A O 1
ATOM 798 N N . LEU A 1 97 ? -32.752 -25.610 45.305 1.00 61.50 97 LEU A N 1
ATOM 799 C CA . LEU A 1 97 ? -32.459 -26.703 44.374 1.00 61.50 97 LEU A CA 1
ATOM 800 C C . LEU A 1 97 ? -32.806 -28.074 44.981 1.00 61.50 97 LEU A C 1
ATOM 802 O O . LEU A 1 97 ? -32.572 -29.098 44.340 1.00 61.50 97 LEU A O 1
ATOM 806 N N . GLY A 1 98 ? -33.389 -28.098 46.186 1.00 59.97 98 GLY A N 1
ATOM 807 C CA . GLY A 1 98 ? -33.547 -29.310 46.974 1.00 59.97 98 GLY A CA 1
ATOM 808 C C . GLY A 1 98 ? -32.190 -29.775 47.498 1.00 59.97 98 GLY A C 1
ATOM 809 O O . GLY A 1 98 ? -31.146 -29.469 46.924 1.00 59.97 98 GLY A O 1
ATOM 810 N N . GLY A 1 99 ? -32.196 -30.504 48.615 1.00 60.03 99 GLY A N 1
ATOM 811 C CA . GLY A 1 99 ? -30.996 -31.025 49.275 1.00 60.03 99 GLY A CA 1
ATOM 812 C C . GLY A 1 99 ? -30.250 -32.048 48.419 1.00 60.03 99 GLY A C 1
ATOM 813 O O . GLY A 1 99 ? -30.290 -33.244 48.687 1.00 60.03 99 GLY A O 1
ATOM 814 N N . GLN A 1 100 ? -29.575 -31.589 47.372 1.00 60.22 100 GLN A N 1
ATOM 815 C CA . GLN A 1 100 ? -28.636 -32.392 46.621 1.00 60.22 100 GLN A CA 1
ATOM 816 C C . GLN A 1 100 ? -27.382 -32.509 47.485 1.00 60.22 100 GLN A C 1
ATOM 818 O O . GLN A 1 100 ? -26.743 -31.512 47.821 1.00 60.22 100 GLN A O 1
ATOM 823 N N . THR A 1 101 ? -27.082 -33.733 47.914 1.00 62.50 101 THR A N 1
ATOM 824 C CA . THR A 1 101 ? -25.898 -34.063 48.708 1.00 62.50 101 THR A CA 1
ATOM 825 C C . THR A 1 101 ? -24.656 -33.580 47.972 1.00 62.50 101 THR A C 1
ATOM 827 O O . THR A 1 101 ? -24.245 -34.175 46.976 1.00 62.50 101 THR A O 1
ATOM 830 N N . LEU A 1 102 ? -24.083 -32.475 48.448 1.00 65.94 102 LEU A N 1
ATOM 831 C CA . LEU A 1 102 ? -22.812 -31.965 47.960 1.00 65.94 102 LEU A CA 1
ATOM 832 C C . LEU A 1 102 ? -21.750 -33.050 48.196 1.00 65.94 102 LEU A C 1
ATOM 834 O O . LEU A 1 102 ? -21.632 -33.531 49.328 1.00 65.94 102 LEU A O 1
ATOM 838 N N . PRO A 1 103 ? -20.997 -33.468 47.164 1.00 69.88 103 PRO A N 1
ATOM 839 C CA . PRO A 1 103 ? -19.900 -34.400 47.359 1.00 69.88 103 PRO A CA 1
ATOM 840 C C . PRO A 1 103 ? -18.914 -33.791 48.357 1.00 69.88 103 PRO A C 1
ATOM 842 O O . PRO A 1 103 ? -18.554 -32.616 48.252 1.00 69.88 103 PRO A O 1
ATOM 845 N N . THR A 1 104 ? -18.518 -34.582 49.355 1.00 77.06 104 THR A N 1
ATOM 846 C CA . THR A 1 104 ? -17.550 -34.167 50.372 1.00 77.06 104 THR A CA 1
ATOM 847 C C . THR A 1 104 ? -16.304 -33.613 49.678 1.00 77.06 104 THR A C 1
ATOM 849 O O . THR A 1 104 ? -15.774 -34.282 48.784 1.00 77.06 104 THR A O 1
ATOM 852 N N . PRO A 1 105 ? -15.839 -32.400 50.038 1.00 75.06 105 PRO A N 1
ATOM 853 C CA . PRO A 1 105 ? -14.664 -31.823 49.407 1.00 75.06 105 PRO A CA 1
ATOM 854 C C . PRO A 1 105 ? -13.469 -32.769 49.592 1.00 75.06 105 PRO A C 1
ATOM 856 O O . PRO A 1 105 ? -13.313 -33.342 50.677 1.00 75.06 105 PRO A O 1
ATOM 859 N N . PRO A 1 106 ? -12.634 -32.962 48.556 1.00 77.38 106 PRO A N 1
ATOM 860 C CA . PRO A 1 106 ? -11.471 -33.828 48.660 1.00 77.38 106 PRO A CA 1
ATOM 861 C C . PRO A 1 106 ? -10.569 -33.321 49.787 1.00 77.38 106 PRO A C 1
ATOM 863 O O . PRO A 1 106 ? -10.228 -32.136 49.839 1.00 77.38 106 PRO A O 1
ATOM 866 N N . GLN A 1 107 ? -10.205 -34.213 50.711 1.00 77.44 107 GLN A N 1
ATOM 867 C CA . GLN A 1 107 ? -9.266 -33.870 51.773 1.00 77.44 107 GLN A CA 1
ATOM 868 C C . GLN A 1 107 ? -7.928 -33.451 51.148 1.00 77.44 107 GLN A C 1
ATOM 870 O O . GLN A 1 107 ? -7.441 -34.133 50.240 1.00 77.44 107 GLN A O 1
ATOM 875 N N . PRO A 1 108 ? -7.324 -32.342 51.608 1.00 74.38 108 PRO A N 1
ATOM 876 C CA . PRO A 1 108 ? -6.030 -31.921 51.106 1.00 74.38 108 PRO A CA 1
ATOM 877 C C . PRO A 1 108 ? -4.985 -33.018 51.374 1.00 74.38 108 PRO A C 1
ATOM 879 O O . PRO A 1 108 ? -4.996 -33.621 52.452 1.00 74.38 108 PRO A O 1
ATOM 882 N N . PRO A 1 109 ? -4.082 -33.294 50.416 1.00 71.69 109 PRO A N 1
ATOM 883 C CA . PRO A 1 109 ? -3.033 -34.286 50.601 1.00 71.69 109 PRO A CA 1
ATOM 884 C C . PRO A 1 109 ? -2.154 -33.899 51.797 1.00 71.69 109 PRO A C 1
ATOM 886 O O . PRO A 1 109 ? -1.694 -32.763 51.902 1.00 71.69 109 PRO A O 1
ATOM 889 N N . ALA A 1 110 ? -1.914 -34.852 52.702 1.00 69.81 110 ALA A N 1
ATOM 890 C CA . ALA A 1 110 ? -1.119 -34.630 53.915 1.00 69.81 110 ALA A CA 1
ATOM 891 C C . ALA A 1 110 ? 0.370 -34.367 53.622 1.00 69.81 110 ALA A C 1
ATOM 893 O O . ALA A 1 110 ? 1.107 -33.873 54.478 1.00 69.81 110 ALA A O 1
ATOM 894 N N . GLU A 1 111 ? 0.830 -34.709 52.420 1.00 70.62 111 GLU A N 1
ATOM 895 C CA . GLU A 1 111 ? 2.240 -34.681 52.075 1.00 70.62 111 GLU A CA 1
ATOM 896 C C . GLU A 1 111 ? 2.621 -33.372 51.376 1.00 70.62 111 GLU A C 1
ATOM 898 O O . GLU A 1 111 ? 2.050 -32.978 50.358 1.00 70.62 111 GLU A O 1
ATOM 903 N N . ARG A 1 112 ? 3.612 -32.673 51.941 1.00 68.88 112 ARG A N 1
ATOM 904 C CA . ARG A 1 112 ? 4.157 -31.446 51.354 1.00 68.88 112 ARG A CA 1
ATOM 905 C C . ARG A 1 112 ? 4.845 -31.791 50.035 1.00 68.88 112 ARG A C 1
ATOM 907 O O . ARG A 1 112 ? 5.793 -32.574 50.024 1.00 68.88 112 ARG A O 1
ATOM 914 N N . LEU A 1 113 ? 4.391 -31.166 48.950 1.00 67.44 113 LEU A N 1
ATOM 915 C CA . LEU A 1 113 ? 4.960 -31.289 47.610 1.00 67.44 113 LEU A CA 1
ATOM 916 C C . LEU A 1 113 ? 6.478 -31.019 47.648 1.00 67.44 113 LEU A C 1
ATOM 918 O O . LEU A 1 113 ? 6.916 -29.877 47.796 1.00 67.44 113 LEU A O 1
ATOM 922 N N . LYS A 1 114 ? 7.299 -32.070 47.532 1.00 69.38 114 LYS A N 1
ATOM 923 C CA . LYS A 1 114 ? 8.757 -31.941 47.394 1.00 69.38 114 LYS A CA 1
ATOM 924 C C . LYS A 1 114 ? 9.085 -31.639 45.937 1.00 69.38 114 LYS A C 1
ATOM 926 O O . LYS A 1 114 ? 9.242 -32.546 45.125 1.00 69.38 114 LYS A O 1
ATOM 931 N N . VAL A 1 115 ? 9.192 -30.357 45.605 1.00 72.50 115 VAL A N 1
ATOM 932 C CA . VAL A 1 115 ? 9.620 -29.914 44.274 1.00 72.50 115 VAL A CA 1
ATOM 933 C C . VAL A 1 115 ? 11.146 -29.975 44.200 1.00 72.50 115 VAL A C 1
ATOM 935 O O . VAL A 1 115 ? 11.837 -29.236 44.898 1.00 72.50 115 VAL A O 1
ATOM 938 N N . LYS A 1 116 ? 11.686 -30.862 43.358 1.00 66.06 116 LYS A N 1
ATOM 939 C CA . LYS A 1 116 ? 13.095 -30.812 42.943 1.00 66.06 116 LYS A CA 1
ATOM 940 C C . LYS A 1 116 ? 13.192 -29.940 41.697 1.00 66.06 116 LYS A C 1
ATOM 942 O O . LYS A 1 116 ? 12.803 -30.365 40.617 1.00 66.06 116 LYS A O 1
ATOM 947 N N . ILE A 1 117 ? 13.702 -28.726 41.866 1.00 69.38 117 ILE A N 1
ATOM 948 C CA . ILE A 1 117 ? 14.021 -27.830 40.754 1.00 69.38 117 ILE A CA 1
ATOM 949 C C . ILE A 1 117 ? 15.411 -28.222 40.245 1.00 69.38 117 ILE A C 1
ATOM 951 O O . ILE A 1 117 ? 16.382 -28.151 40.998 1.00 69.38 117 ILE A O 1
ATOM 955 N N . GLN A 1 118 ? 15.501 -28.669 38.992 1.00 64.12 118 GLN A N 1
ATOM 956 C CA . GLN A 1 118 ? 16.768 -28.823 38.277 1.00 64.12 118 GLN A CA 1
ATOM 957 C C . GLN A 1 118 ? 16.874 -27.690 37.260 1.00 64.12 118 GLN A C 1
ATOM 959 O O . GLN A 1 118 ? 16.009 -27.552 36.398 1.00 64.12 118 GLN A O 1
ATOM 964 N N . TRP A 1 119 ? 17.913 -26.873 37.396 1.00 56.97 119 TRP A N 1
ATOM 965 C CA . TRP A 1 119 ? 18.273 -25.868 36.405 1.00 56.97 119 TRP A CA 1
ATOM 966 C C . TRP A 1 119 ? 19.208 -26.522 35.389 1.00 56.97 119 TRP A C 1
ATOM 968 O O . TRP A 1 119 ? 20.192 -27.148 35.789 1.00 56.97 119 TRP A O 1
ATOM 978 N N . ASN A 1 120 ? 18.856 -26.407 34.111 1.00 50.91 120 ASN A N 1
ATOM 979 C CA . ASN A 1 120 ? 19.725 -26.706 32.976 1.00 50.91 120 ASN A CA 1
ATOM 980 C C . ASN A 1 120 ? 20.269 -25.391 32.423 1.00 50.91 120 ASN A C 1
ATOM 982 O O . ASN A 1 120 ? 19.447 -24.450 32.318 1.00 50.91 120 ASN A O 1
#